Protein AF-R3TSK8-F1 (afdb_monomer_lite)

Sequence (170 aa):
MIQKRKITIQSESWSNTEGNHRYLLKKVRGDAPLFLGMSTMLIQGQIRKQEFSGILAVNLFSSTKIKGTAQSLTGGSDDQTFTVSETCLAEKQLTEIIIGVDSILRTNELAKKQLETFYALLSTKQKKQVKVFVDEEEHPTHPLAPKVWYEWCYISYAQYWKKNPMTKGV

pLDDT: mean 73.82, std 14.42, range [34.59, 93.94]

Organism: NCBI:txid1158612

Foldseek 3Di:
DDDDDDWDKDWDWDAPPVNPGTAKIWTFDTPDDDPDDPLVNLVVVACVVVPHRIDIDGFLFDCPPPDDDLLPPPDGDDPVNVVSLVVVLPDPPDQADEAQDDCSCVRYVVSVVSVVVSLVPDDPVHLQRYKAWAAPVRHRHHSNPPRPSVHTDIDRPVVVCVVCVVPPDD

Secondary structure (DSSP, 8-state):
---------EEEEEE-TTSS-EEEEEEE--SS-----HHHHHHHHHHHHTT--EEEEE-S---TT--S-GGG---S--HHHHHHHHHHHT-TT---EEE---THHHH-HHHHHHHHHHHHHS-HHHHHTEEEEE-TT--B--TT-GGGSS--EEEEHHHHHHH--TT---

Structure (mmCIF, N/CA/C/O backbone):
data_AF-R3TSK8-F1
#
_entry.id   AF-R3TSK8-F1
#
loop_
_atom_site.group_PDB
_atom_site.id
_atom_site.type_symbol
_atom_site.label_atom_id
_atom_site.label_alt_id
_atom_site.label_comp_id
_atom_site.label_asym_id
_atom_site.label_entity_id
_atom_site.label_seq_id
_atom_site.pdbx_PDB_ins_code
_atom_site.Cartn_x
_atom_site.Cartn_y
_atom_site.Cartn_z
_atom_site.occupancy
_atom_site.B_iso_or_equiv
_atom_site.auth_seq_id
_atom_site.auth_comp_id
_atom_site.auth_asym_id
_atom_site.auth_atom_id
_atom_site.pdbx_PDB_model_num
ATOM 1 N N . MET A 1 1 ? -12.133 -37.165 13.790 1.00 42.53 1 MET A N 1
ATOM 2 C CA . MET A 1 1 ? -13.349 -36.883 12.994 1.00 42.53 1 MET A CA 1
ATOM 3 C C . MET A 1 1 ? -13.035 -35.719 12.063 1.00 42.53 1 MET A C 1
ATOM 5 O O . MET A 1 1 ? -12.580 -34.697 12.557 1.00 42.53 1 MET A O 1
ATOM 9 N N . ILE A 1 2 ? -13.163 -35.878 10.742 1.00 42.53 2 ILE A N 1
ATOM 10 C CA . ILE A 1 2 ? -12.806 -34.826 9.771 1.00 42.53 2 ILE A CA 1
ATOM 11 C C . ILE A 1 2 ? -14.067 -34.027 9.434 1.00 42.53 2 ILE A C 1
ATOM 13 O O . ILE A 1 2 ? -15.060 -34.602 8.996 1.00 42.53 2 ILE A O 1
ATOM 17 N N . GLN A 1 3 ? -14.033 -32.708 9.635 1.00 36.16 3 GLN A N 1
ATOM 18 C CA . GLN A 1 3 ? -15.151 -31.820 9.316 1.00 36.16 3 GLN A CA 1
ATOM 19 C C . GLN A 1 3 ? -14.923 -31.187 7.937 1.00 36.16 3 GLN A C 1
ATOM 21 O O . GLN A 1 3 ? -14.041 -30.348 7.761 1.00 36.16 3 GLN A O 1
ATOM 26 N N . LYS A 1 4 ? -15.711 -31.596 6.938 1.00 38.81 4 LYS A N 1
ATOM 27 C CA . LYS A 1 4 ? -15.654 -31.020 5.589 1.00 38.81 4 LYS A CA 1
ATOM 28 C C . LYS A 1 4 ? -16.441 -29.709 5.569 1.00 38.81 4 LYS A C 1
ATOM 30 O O . LYS A 1 4 ? -17.641 -29.712 5.829 1.00 38.81 4 LYS A O 1
ATOM 35 N N . ARG A 1 5 ? -15.782 -28.598 5.238 1.00 51.19 5 ARG A N 1
ATOM 36 C CA . ARG A 1 5 ? -16.434 -27.300 5.001 1.00 51.19 5 ARG A CA 1
ATOM 37 C C . ARG A 1 5 ? -16.329 -26.939 3.525 1.00 51.19 5 ARG A C 1
ATOM 39 O O . ARG A 1 5 ? -15.258 -27.050 2.934 1.00 51.19 5 ARG A O 1
ATOM 46 N N . LYS A 1 6 ? -17.448 -26.528 2.925 1.00 44.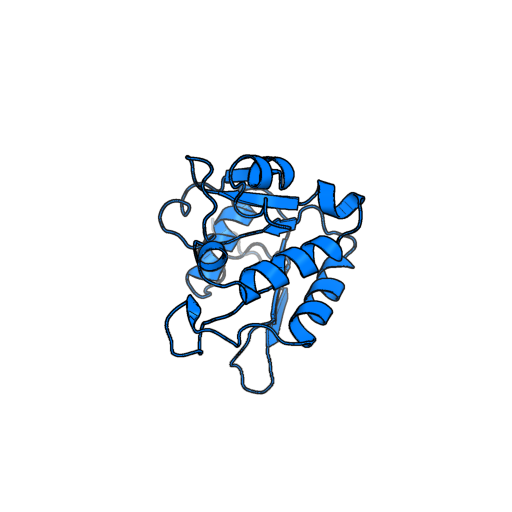97 6 LYS A N 1
ATOM 47 C CA . LYS A 1 6 ? -17.470 -25.936 1.583 1.00 44.97 6 LYS A CA 1
ATOM 48 C C . LYS A 1 6 ? -17.119 -24.460 1.731 1.00 44.97 6 LYS A C 1
ATOM 50 O O . LYS A 1 6 ? -17.744 -23.764 2.524 1.00 44.97 6 LYS A O 1
ATOM 55 N N . ILE A 1 7 ? -16.104 -24.015 1.005 1.00 54.03 7 ILE A N 1
ATOM 56 C CA . ILE A 1 7 ? -15.561 -22.663 1.110 1.00 54.03 7 ILE A CA 1
ATOM 57 C C . ILE A 1 7 ? -15.569 -22.041 -0.284 1.00 54.03 7 ILE A C 1
ATOM 59 O O . ILE A 1 7 ? -15.145 -22.684 -1.243 1.00 54.03 7 ILE A O 1
ATOM 63 N N . THR A 1 8 ? -16.032 -20.797 -0.381 1.00 52.88 8 THR A N 1
ATOM 64 C CA . THR A 1 8 ? -16.023 -20.007 -1.617 1.00 52.88 8 THR A CA 1
ATOM 65 C C . THR A 1 8 ? -14.980 -18.909 -1.484 1.00 52.88 8 THR A C 1
ATOM 67 O O . THR A 1 8 ? -14.996 -18.158 -0.514 1.00 52.88 8 THR A O 1
ATOM 70 N N . ILE A 1 9 ? -14.068 -18.821 -2.448 1.00 59.94 9 ILE A N 1
ATOM 71 C CA . ILE A 1 9 ? -13.089 -17.738 -2.556 1.00 59.94 9 ILE A CA 1
ATOM 72 C C . ILE A 1 9 ? -13.520 -16.858 -3.725 1.00 59.94 9 ILE A C 1
ATOM 74 O O . ILE A 1 9 ? -13.765 -17.376 -4.813 1.00 59.94 9 ILE A O 1
ATOM 78 N N . GLN A 1 10 ? -13.567 -15.543 -3.518 1.00 63.88 10 GLN A N 1
ATOM 79 C CA . GLN A 1 10 ? -13.677 -14.580 -4.612 1.00 63.88 10 GLN A CA 1
ATOM 80 C C . GLN A 1 10 ? -12.314 -13.919 -4.828 1.00 63.88 10 GLN A C 1
ATOM 82 O O . GLN A 1 10 ? -11.766 -13.273 -3.929 1.00 63.88 10 GLN A O 1
ATOM 87 N N . SER A 1 11 ? -11.750 -14.122 -6.018 1.00 66.25 11 SER A N 1
ATOM 88 C CA . SER A 1 11 ? -10.505 -13.494 -6.454 1.00 66.25 11 SER A CA 1
ATOM 89 C C . SER A 1 11 ? -10.708 -12.807 -7.788 1.00 66.25 11 SER A C 1
ATOM 91 O O . SER A 1 11 ? -11.284 -13.395 -8.701 1.00 66.25 11 SER A O 1
ATOM 93 N N . GLU A 1 12 ? -10.159 -11.611 -7.907 1.00 71.75 12 GLU A N 1
ATOM 94 C CA . GLU A 1 12 ? -10.202 -10.809 -9.117 1.00 71.75 12 GLU A CA 1
ATOM 95 C C . GLU A 1 12 ? -8.797 -10.256 -9.388 1.00 71.75 12 GLU A C 1
ATOM 97 O O . GLU A 1 12 ? -8.080 -9.859 -8.464 1.00 71.75 12 GLU A O 1
ATOM 102 N N . SER A 1 13 ? -8.368 -10.304 -10.649 1.00 73.06 13 SER A N 1
ATOM 103 C CA . SER A 1 13 ? -7.050 -9.842 -11.083 1.00 73.06 13 SER A CA 1
ATOM 104 C C . SER A 1 13 ? -7.215 -8.967 -12.308 1.00 73.06 13 SER A C 1
ATOM 106 O O . SER A 1 13 ? -7.781 -9.418 -13.301 1.00 73.06 13 SER A O 1
ATOM 108 N N . TRP A 1 14 ? -6.703 -7.743 -12.247 1.00 71.44 14 TRP A N 1
ATOM 109 C CA . TRP A 1 14 ? -6.720 -6.816 -13.377 1.00 71.44 14 TRP A CA 1
ATOM 110 C C . TRP A 1 14 ? -5.304 -6.660 -13.907 1.00 71.44 14 TRP A C 1
ATOM 112 O O . TRP A 1 14 ? -4.373 -6.392 -13.141 1.00 71.44 14 TRP A O 1
ATOM 122 N N . SER A 1 15 ? -5.149 -6.824 -15.214 1.00 73.81 15 SER A N 1
ATOM 123 C CA . SER A 1 15 ? -3.868 -6.741 -15.909 1.00 73.81 15 SER A CA 1
ATOM 124 C C . SER A 1 15 ? -4.051 -6.025 -17.240 1.00 73.81 15 SER A C 1
ATOM 126 O O . SER A 1 15 ? -5.164 -5.975 -17.763 1.00 73.81 15 SER A O 1
ATOM 128 N N . ASN A 1 16 ? -2.966 -5.497 -17.803 1.00 71.88 16 ASN A N 1
ATOM 129 C CA . ASN A 1 16 ? -3.002 -4.976 -19.165 1.00 71.88 16 ASN A CA 1
ATOM 130 C C . ASN A 1 16 ? -3.253 -6.115 -20.170 1.00 71.88 16 ASN A C 1
ATOM 132 O O . ASN A 1 16 ? -3.036 -7.291 -19.861 1.00 71.88 16 ASN A O 1
ATOM 136 N N . THR A 1 17 ? -3.688 -5.774 -21.383 1.00 70.38 17 THR A N 1
ATOM 137 C CA . THR A 1 17 ? -4.001 -6.736 -22.459 1.00 70.38 17 THR A CA 1
ATOM 138 C C . THR A 1 17 ? -2.837 -7.667 -22.800 1.00 70.38 17 THR A C 1
ATOM 140 O O . THR A 1 17 ? -3.051 -8.809 -23.188 1.00 70.38 17 THR A O 1
ATOM 143 N N . GLU A 1 18 ? -1.603 -7.209 -22.605 1.00 67.25 18 GLU A N 1
ATOM 144 C CA . GLU A 1 18 ? -0.381 -7.973 -22.876 1.00 67.25 18 GLU A CA 1
ATOM 145 C C . GLU A 1 18 ? 0.043 -8.898 -21.717 1.00 67.25 18 GLU A C 1
ATOM 147 O O . GLU A 1 18 ? 1.002 -9.660 -21.847 1.00 67.25 18 GLU A O 1
ATOM 152 N N . GLY A 1 19 ? -0.606 -8.814 -20.548 1.00 61.66 19 GLY A N 1
ATOM 153 C CA . GLY A 1 19 ? -0.226 -9.572 -19.348 1.00 61.66 19 GLY A CA 1
ATOM 154 C C . GLY A 1 19 ? 1.164 -9.213 -18.799 1.00 61.66 19 GLY A C 1
ATOM 155 O O . GLY A 1 19 ? 1.821 -10.017 -18.127 1.00 61.66 19 GLY A O 1
ATOM 156 N N . ASN A 1 20 ? 1.655 -8.019 -19.119 1.00 61.34 2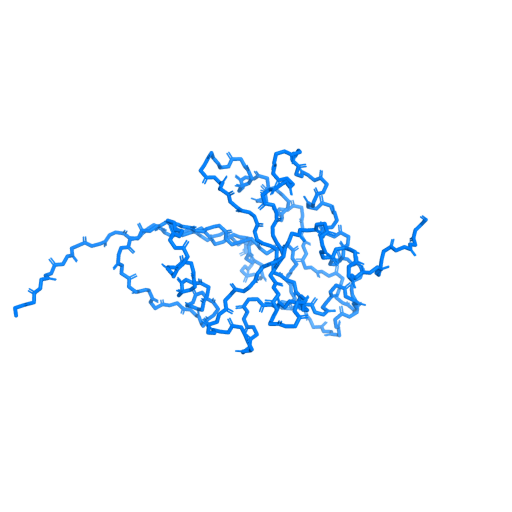0 ASN A N 1
ATOM 157 C CA . ASN A 1 20 ? 2.960 -7.504 -18.713 1.00 61.34 20 ASN A CA 1
ATOM 158 C C . ASN A 1 20 ? 2.895 -6.651 -17.445 1.00 61.34 20 ASN A C 1
ATOM 160 O O . ASN A 1 20 ? 3.905 -6.500 -16.759 1.00 61.34 20 ASN A O 1
ATOM 164 N N . HIS A 1 21 ? 1.710 -6.152 -17.104 1.00 58.28 21 HIS A N 1
ATOM 165 C CA . HIS A 1 21 ? 1.471 -5.368 -15.906 1.00 58.28 21 HIS A CA 1
ATOM 166 C C . HIS A 1 21 ? 0.214 -5.875 -15.197 1.00 58.28 21 HIS A C 1
ATOM 168 O O . HIS A 1 21 ? -0.841 -5.994 -15.816 1.00 58.28 21 HIS A O 1
ATOM 174 N N . ARG A 1 22 ? 0.329 -6.179 -13.898 1.00 67.12 22 ARG A N 1
ATOM 175 C CA . ARG A 1 22 ? -0.810 -6.509 -13.030 1.00 67.12 22 ARG A CA 1
ATOM 176 C C . ARG A 1 22 ? -1.104 -5.309 -12.143 1.00 67.12 22 ARG A C 1
ATOM 178 O O . ARG A 1 22 ? -0.283 -4.995 -11.279 1.00 67.12 22 ARG A O 1
ATOM 185 N N . TYR A 1 23 ? -2.268 -4.707 -12.347 1.00 62.00 23 TYR A N 1
ATOM 186 C CA . TYR A 1 23 ? -2.730 -3.518 -11.638 1.00 62.00 23 TYR A CA 1
ATOM 187 C C . TYR A 1 23 ? -3.275 -3.859 -10.258 1.00 62.00 23 TYR A C 1
ATOM 189 O O . TYR A 1 23 ? -2.845 -3.288 -9.261 1.00 62.00 23 TYR A O 1
ATOM 197 N N . LEU A 1 24 ? -4.198 -4.821 -10.203 1.00 66.62 24 LEU A N 1
ATOM 198 C CA . LEU A 1 24 ? -4.929 -5.182 -8.996 1.00 66.62 24 LEU A CA 1
ATOM 199 C C . LEU A 1 24 ? -4.928 -6.685 -8.806 1.00 66.62 24 LEU A C 1
ATOM 201 O O . LEU A 1 24 ? -5.137 -7.460 -9.741 1.00 66.62 24 LEU A O 1
ATOM 205 N N . LEU A 1 25 ? -4.775 -7.079 -7.553 1.00 68.81 25 LEU A N 1
ATOM 206 C CA . LEU A 1 25 ? -5.217 -8.363 -7.059 1.00 68.81 25 LEU A CA 1
ATOM 207 C C . LEU A 1 25 ? -6.173 -8.128 -5.887 1.00 68.81 25 LEU A C 1
ATOM 209 O O . LEU A 1 25 ? -5.743 -7.775 -4.786 1.00 68.81 25 LEU A O 1
ATOM 213 N N . LYS A 1 26 ? -7.466 -8.354 -6.119 1.00 68.00 26 LYS A N 1
ATOM 214 C CA . LYS A 1 26 ? -8.508 -8.326 -5.092 1.00 68.00 26 LYS A CA 1
ATOM 215 C C . LYS A 1 26 ? -8.761 -9.738 -4.602 1.00 68.00 26 LYS A C 1
ATOM 217 O O . LYS A 1 26 ? -8.971 -10.664 -5.390 1.00 68.00 26 LYS A O 1
ATOM 222 N N . LYS A 1 27 ? -8.739 -9.912 -3.284 1.00 66.88 27 LYS A N 1
ATOM 223 C CA . LYS A 1 27 ? -9.088 -11.179 -2.646 1.00 66.88 27 LYS A CA 1
ATOM 224 C C . LYS A 1 27 ? -9.930 -10.933 -1.411 1.00 66.88 27 LYS A C 1
ATOM 226 O O . LYS A 1 27 ? -9.481 -10.301 -0.456 1.00 66.88 27 LYS A O 1
ATOM 231 N N . VAL A 1 28 ? -11.128 -11.501 -1.434 1.00 63.19 28 VAL A N 1
ATOM 232 C CA . VAL A 1 28 ? -12.079 -11.473 -0.324 1.00 63.19 28 VAL A CA 1
ATOM 233 C C . VAL A 1 28 ? -12.135 -12.868 0.293 1.00 63.19 28 VAL A C 1
ATOM 235 O O . VAL A 1 28 ? -12.034 -13.877 -0.412 1.00 63.19 28 VAL A O 1
ATOM 238 N N . ARG A 1 29 ? -12.209 -12.929 1.625 1.00 58.34 29 ARG A N 1
ATOM 239 C CA . ARG A 1 29 ? -12.082 -14.166 2.402 1.00 58.34 29 ARG A CA 1
ATOM 240 C C . ARG A 1 29 ? -13.022 -15.286 1.937 1.00 58.34 29 ARG A C 1
ATOM 242 O O . ARG A 1 29 ? -14.233 -15.118 1.871 1.00 58.34 29 ARG A O 1
ATOM 249 N N . GLY A 1 30 ? -12.417 -16.462 1.767 1.00 53.06 30 GLY A N 1
ATOM 250 C CA . GLY A 1 30 ? -12.983 -17.774 2.079 1.00 53.06 30 GLY A CA 1
ATOM 251 C C . GLY A 1 30 ? -11.983 -18.523 2.975 1.00 53.06 30 GLY A C 1
ATOM 252 O O . GLY A 1 30 ? -10.777 -18.324 2.831 1.00 53.06 30 GLY A O 1
ATOM 253 N N . ASP A 1 31 ? -12.443 -19.357 3.910 1.00 45.38 31 ASP A N 1
ATOM 254 C CA . ASP A 1 31 ? -11.635 -20.045 4.944 1.00 45.38 31 ASP A CA 1
ATOM 255 C C . ASP A 1 31 ? -10.611 -21.108 4.445 1.00 45.38 31 ASP A C 1
ATOM 257 O O . ASP A 1 31 ? -10.234 -22.006 5.195 1.00 45.38 31 ASP A O 1
ATOM 261 N N . ALA A 1 32 ? -10.135 -21.059 3.194 1.00 44.66 32 ALA A N 1
ATOM 262 C CA . ALA A 1 32 ? -9.243 -22.076 2.618 1.00 44.66 32 ALA A CA 1
ATOM 263 C C . ALA A 1 32 ? -7.821 -21.536 2.355 1.00 44.66 32 ALA A C 1
ATOM 265 O O . ALA A 1 32 ? -7.660 -20.375 1.964 1.00 44.66 32 ALA A O 1
ATOM 266 N N . PRO A 1 33 ? -6.751 -22.338 2.526 1.00 43.31 33 PRO A N 1
ATOM 267 C CA . PRO A 1 33 ? -5.427 -21.994 2.013 1.00 43.31 33 PRO A CA 1
ATOM 268 C C . PRO A 1 33 ? -5.454 -22.041 0.479 1.00 43.31 33 PRO A C 1
ATOM 270 O O . PRO A 1 33 ? -5.855 -23.048 -0.097 1.00 43.31 33 PRO A O 1
ATOM 273 N N . LEU A 1 34 ? -5.044 -20.958 -0.187 1.00 46.47 34 LEU A N 1
ATOM 274 C CA . LEU A 1 34 ? -4.854 -20.965 -1.639 1.00 46.47 34 LEU A CA 1
ATOM 275 C C . LEU A 1 34 ? -3.413 -21.333 -1.986 1.00 46.47 34 LEU A C 1
ATOM 277 O O . LEU A 1 34 ? -2.478 -20.738 -1.456 1.00 46.47 34 LEU A O 1
ATOM 281 N N . PHE A 1 35 ? -3.260 -22.224 -2.964 1.00 41.78 35 PHE A N 1
ATOM 282 C CA . PHE A 1 35 ? -2.044 -22.348 -3.761 1.00 41.78 35 PHE A CA 1
ATOM 283 C C . PHE A 1 35 ? -1.964 -21.156 -4.721 1.00 41.78 35 PHE A C 1
ATOM 285 O O . PHE A 1 35 ? -2.713 -21.082 -5.690 1.00 41.78 35 PHE A O 1
ATOM 292 N N . LEU A 1 36 ? -1.089 -20.198 -4.433 1.00 50.62 36 LEU A N 1
ATOM 293 C CA . LEU A 1 36 ? -0.739 -19.074 -5.306 1.00 50.62 36 LEU A CA 1
ATOM 294 C C . LEU A 1 36 ? 0.737 -18.725 -5.061 1.00 50.62 36 LEU A C 1
ATOM 296 O O . LEU A 1 36 ? 1.283 -19.112 -4.035 1.00 50.62 36 LEU A O 1
ATOM 300 N N . GLY A 1 37 ? 1.394 -18.032 -5.998 1.00 55.28 37 GLY A N 1
ATOM 301 C CA . GLY A 1 37 ? 2.837 -17.746 -5.930 1.00 55.28 37 GLY A CA 1
ATOM 302 C C . GLY A 1 37 ? 3.300 -17.185 -4.576 1.00 55.28 37 GLY A C 1
ATOM 303 O O . GLY A 1 37 ? 2.517 -16.542 -3.869 1.00 55.28 37 GLY A O 1
ATOM 304 N N . MET A 1 38 ? 4.574 -17.413 -4.223 1.00 57.69 38 MET A N 1
ATOM 305 C CA . MET A 1 38 ? 5.139 -17.118 -2.890 1.00 57.69 38 MET A CA 1
ATOM 306 C C . MET A 1 38 ? 4.740 -15.739 -2.355 1.00 57.69 38 MET A C 1
ATOM 308 O O . MET A 1 38 ? 4.370 -15.607 -1.191 1.00 57.69 38 MET A O 1
ATOM 312 N N . SER A 1 39 ? 4.706 -14.730 -3.228 1.00 63.78 39 SER A N 1
ATOM 313 C CA . SER A 1 39 ? 4.341 -13.364 -2.868 1.00 63.78 39 SER A CA 1
ATOM 314 C C . SER A 1 39 ? 2.966 -13.245 -2.217 1.00 63.78 39 SER A C 1
ATOM 316 O O . SER A 1 39 ? 2.787 -12.635 -1.168 1.00 63.78 39 SER A O 1
ATOM 318 N N . THR A 1 40 ? 1.977 -13.867 -2.844 1.00 65.62 40 THR A N 1
ATOM 319 C CA . THR A 1 40 ? 0.598 -13.878 -2.365 1.00 65.62 40 THR A CA 1
ATOM 320 C C . THR A 1 40 ? 0.413 -14.738 -1.127 1.00 65.62 40 THR A C 1
ATOM 322 O O . THR A 1 40 ? -0.435 -14.396 -0.311 1.00 65.62 40 THR A O 1
ATOM 325 N N . MET A 1 41 ? 1.186 -15.816 -0.967 1.00 67.94 41 MET A N 1
ATOM 326 C CA . MET A 1 41 ? 1.127 -16.654 0.235 1.00 67.94 41 MET A CA 1
ATOM 327 C C . MET A 1 41 ? 1.650 -15.917 1.465 1.00 67.94 41 MET A C 1
ATOM 329 O O . MET A 1 41 ? 0.994 -15.946 2.503 1.00 67.94 41 MET A O 1
ATOM 333 N N . LEU A 1 42 ? 2.786 -15.228 1.339 1.00 71.19 42 LEU A N 1
ATOM 334 C CA . LEU A 1 42 ? 3.392 -14.471 2.437 1.00 71.19 42 LEU A CA 1
ATOM 335 C C . LEU A 1 42 ? 2.475 -13.338 2.902 1.00 71.19 42 LEU A C 1
ATOM 337 O O . LEU A 1 42 ? 2.160 -13.239 4.086 1.00 71.19 42 LEU A O 1
ATOM 341 N N . ILE A 1 43 ? 1.955 -12.564 1.946 1.00 75.06 43 ILE A N 1
ATOM 342 C CA . ILE A 1 43 ? 1.002 -11.485 2.216 1.00 75.06 43 ILE A CA 1
ATOM 343 C C . ILE A 1 43 ? -0.268 -12.045 2.880 1.00 75.06 43 ILE A C 1
ATOM 345 O O . ILE A 1 43 ? -0.679 -11.572 3.937 1.00 75.06 43 ILE A O 1
ATOM 349 N N . GLN A 1 44 ? -0.869 -13.106 2.326 1.00 71.94 44 GLN A N 1
ATOM 350 C CA . GLN A 1 44 ? -2.077 -13.718 2.899 1.00 71.94 44 GLN A CA 1
ATOM 351 C C . GLN A 1 44 ? -1.862 -14.311 4.291 1.00 71.94 44 GLN A C 1
ATOM 353 O O . GLN A 1 44 ? -2.759 -14.214 5.130 1.00 71.94 44 GLN A O 1
ATOM 358 N N . GLY A 1 45 ? -0.713 -14.940 4.537 1.00 71.88 45 GLY A N 1
ATOM 359 C CA . GLY A 1 45 ? -0.374 -15.492 5.845 1.00 71.88 45 GLY A CA 1
ATOM 360 C C . GLY A 1 45 ? -0.382 -14.416 6.926 1.00 71.88 45 GLY A C 1
ATOM 361 O O . GLY A 1 45 ? -0.896 -14.647 8.016 1.00 71.88 45 GLY A O 1
ATOM 362 N N . GLN A 1 46 ? 0.108 -13.224 6.598 1.00 75.56 46 GLN A N 1
ATOM 363 C CA . GLN A 1 46 ? 0.214 -12.110 7.536 1.00 75.56 46 GLN A CA 1
ATOM 364 C C . GLN A 1 46 ? -1.114 -11.381 7.742 1.00 75.56 46 GLN A C 1
ATOM 366 O O . GLN A 1 46 ? -1.514 -11.145 8.879 1.00 75.56 46 GLN A O 1
ATOM 371 N N . ILE A 1 47 ? -1.880 -11.159 6.673 1.00 76.50 47 ILE A N 1
ATOM 372 C CA . ILE A 1 47 ? -3.254 -10.623 6.744 1.00 76.50 47 ILE A CA 1
ATOM 373 C C . ILE A 1 47 ? -4.130 -11.461 7.679 1.00 76.50 47 ILE A C 1
ATOM 375 O O . ILE A 1 47 ? -4.895 -10.913 8.466 1.00 76.50 47 ILE A O 1
ATOM 379 N N . ARG A 1 48 ? -3.986 -12.794 7.630 1.00 71.00 48 ARG A N 1
ATOM 380 C CA . ARG A 1 48 ? -4.714 -13.715 8.517 1.00 71.00 48 ARG A CA 1
ATOM 381 C C . ARG A 1 48 ? -4.342 -13.545 9.985 1.00 71.00 48 ARG A C 1
ATOM 383 O O . ARG A 1 48 ? -5.225 -13.649 10.827 1.00 71.00 48 ARG A O 1
ATOM 390 N N . LYS A 1 49 ? -3.063 -13.306 10.290 1.00 76.06 49 LYS A N 1
ATOM 391 C CA . LYS A 1 49 ? -2.598 -13.076 11.667 1.00 76.06 49 LYS A CA 1
ATOM 392 C C . LYS A 1 49 ? -3.115 -11.753 12.236 1.00 76.06 49 LYS A C 1
ATOM 394 O O . LYS A 1 49 ? -3.302 -11.657 13.438 1.00 76.06 49 LYS A O 1
ATOM 399 N N . GLN A 1 50 ? -3.351 -10.763 11.377 1.00 75.50 50 GLN A N 1
ATOM 400 C CA . GLN A 1 50 ? -3.781 -9.413 11.760 1.00 75.50 50 GLN A CA 1
ATOM 401 C C . GLN A 1 50 ? -5.301 -9.195 11.649 1.00 75.50 50 GLN A C 1
ATOM 403 O O . GLN A 1 50 ? -5.759 -8.060 11.611 1.00 75.50 50 GLN A O 1
ATOM 408 N N . GLU A 1 51 ? -6.083 -10.276 11.569 1.00 79.12 51 GLU A N 1
ATOM 409 C CA . GLU A 1 51 ? -7.558 -10.261 11.570 1.00 79.12 51 GLU A CA 1
ATOM 410 C C . GLU A 1 51 ? -8.230 -9.475 10.426 1.00 79.12 51 GLU A C 1
ATOM 412 O O . GLU A 1 51 ? -9.437 -9.220 10.451 1.00 79.12 51 GLU A O 1
ATOM 417 N N . PHE A 1 52 ? -7.498 -9.154 9.360 1.00 79.81 52 PHE A N 1
ATOM 418 C CA . PHE A 1 52 ? -8.084 -8.546 8.169 1.00 79.81 52 PHE A CA 1
ATOM 419 C C . PHE A 1 52 ? -8.961 -9.550 7.401 1.00 79.81 52 PHE A C 1
ATOM 421 O O . PHE A 1 52 ? -8.597 -10.708 7.176 1.00 79.81 52 PHE A O 1
ATOM 428 N N . SER A 1 53 ? -10.126 -9.091 6.936 1.00 76.62 53 SER A N 1
ATOM 429 C CA . SER A 1 53 ? -11.109 -9.906 6.203 1.00 76.62 53 SER A CA 1
ATOM 430 C C . SER A 1 53 ? -10.841 -10.015 4.694 1.00 76.62 53 SER A C 1
ATOM 432 O O . SER A 1 53 ? -11.514 -10.775 3.995 1.00 76.62 53 SER A O 1
ATOM 434 N N . GLY A 1 54 ? -9.862 -9.287 4.164 1.00 76.88 54 GLY A N 1
ATOM 435 C CA . GLY A 1 54 ? -9.525 -9.289 2.744 1.00 76.88 54 GLY A CA 1
ATOM 436 C C . GLY A 1 54 ? -8.485 -8.232 2.407 1.00 76.88 54 GLY A C 1
ATOM 437 O O . GLY A 1 54 ? -8.120 -7.425 3.259 1.00 76.88 54 GLY A O 1
ATOM 438 N N . ILE A 1 55 ? -8.008 -8.253 1.162 1.00 83.88 55 ILE A N 1
ATOM 439 C CA . ILE A 1 55 ? -7.061 -7.25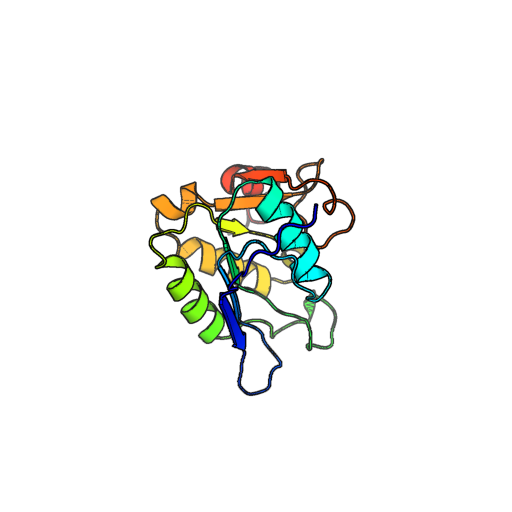7 0.655 1.00 83.88 55 ILE A CA 1
ATOM 440 C C . ILE A 1 55 ? -7.299 -6.881 -0.799 1.00 83.88 55 ILE A C 1
ATOM 442 O O . ILE A 1 55 ? -7.736 -7.688 -1.625 1.00 83.88 55 ILE A O 1
ATOM 446 N N . LEU A 1 56 ? -6.897 -5.648 -1.088 1.00 83.19 56 LEU A N 1
ATOM 447 C CA . LEU A 1 56 ? -6.697 -5.092 -2.415 1.00 83.19 56 LEU A CA 1
ATOM 448 C C . LEU A 1 56 ? -5.203 -4.792 -2.537 1.00 83.19 56 LEU A C 1
ATOM 450 O O . LEU A 1 56 ? -4.703 -3.868 -1.903 1.00 83.19 56 LEU A O 1
ATOM 454 N N . ALA A 1 57 ? -4.474 -5.612 -3.290 1.00 82.38 57 ALA A N 1
ATOM 455 C CA . ALA A 1 57 ? -3.059 -5.375 -3.551 1.00 82.38 57 ALA A CA 1
ATOM 456 C C . ALA A 1 57 ? -2.912 -4.672 -4.903 1.00 82.38 57 ALA A C 1
ATOM 458 O O . ALA A 1 57 ? -3.220 -5.266 -5.939 1.00 82.38 57 ALA A O 1
ATOM 459 N N . VAL A 1 58 ? -2.447 -3.423 -4.872 1.00 82.38 58 VAL A N 1
ATOM 460 C CA . VAL A 1 58 ? -2.229 -2.580 -6.053 1.00 82.38 58 VAL A CA 1
ATOM 461 C C . VAL A 1 58 ? -0.735 -2.352 -6.238 1.00 82.38 58 VAL A C 1
ATOM 463 O O . VAL A 1 58 ? -0.037 -2.001 -5.287 1.00 82.38 58 VAL A O 1
ATOM 466 N N . ASN A 1 59 ? -0.239 -2.548 -7.457 1.00 80.94 59 ASN A N 1
ATOM 467 C CA . ASN A 1 59 ? 1.133 -2.183 -7.796 1.00 80.94 59 ASN A CA 1
ATOM 468 C C . ASN A 1 59 ? 1.162 -0.732 -8.275 1.00 80.94 59 ASN A C 1
ATOM 470 O O . ASN A 1 59 ? 0.610 -0.431 -9.327 1.00 80.94 59 ASN A O 1
ATOM 474 N N . LEU A 1 60 ? 1.836 0.149 -7.533 1.00 79.00 60 LEU A N 1
ATOM 475 C CA . LEU A 1 60 ? 2.072 1.527 -7.984 1.00 79.00 60 LEU A CA 1
ATOM 476 C C . LEU A 1 60 ? 3.211 1.606 -9.009 1.00 79.00 60 LEU A C 1
ATOM 478 O O . LEU A 1 60 ? 3.153 2.418 -9.922 1.00 79.00 60 LEU A O 1
ATOM 482 N N . PHE A 1 61 ? 4.205 0.724 -8.877 1.00 77.25 61 PHE A N 1
ATOM 483 C CA . PHE A 1 61 ? 5.352 0.618 -9.773 1.00 77.25 61 PHE A CA 1
ATOM 484 C C . PHE A 1 61 ? 5.705 -0.860 -9.993 1.00 77.25 61 PHE A C 1
ATOM 486 O O . PHE A 1 61 ? 5.901 -1.600 -9.028 1.00 77.25 61 PHE A O 1
ATOM 493 N N . SER A 1 62 ? 5.811 -1.309 -11.246 1.00 69.69 62 SER A N 1
ATOM 494 C CA . SER A 1 62 ? 6.204 -2.680 -11.604 1.00 69.69 62 SER A CA 1
ATOM 495 C C . SER A 1 62 ? 7.390 -2.687 -12.565 1.00 69.69 62 SER A C 1
ATOM 497 O O . SER A 1 62 ? 7.288 -2.233 -13.700 1.00 69.69 62 SER A O 1
ATOM 499 N N . SER A 1 63 ? 8.498 -3.291 -12.140 1.00 64.94 63 SER A N 1
ATOM 500 C CA . SER A 1 63 ? 9.701 -3.498 -12.961 1.00 64.94 63 SER A CA 1
ATOM 501 C C . SER A 1 63 ? 9.788 -4.892 -13.590 1.00 64.94 63 SER A C 1
ATOM 503 O O . SER A 1 63 ? 10.751 -5.192 -14.287 1.00 64.94 63 SER A O 1
ATOM 505 N N . THR A 1 64 ? 8.795 -5.758 -13.357 1.00 58.34 64 THR A N 1
ATOM 506 C CA . THR A 1 64 ? 8.885 -7.219 -13.581 1.00 58.34 64 THR A CA 1
ATOM 507 C C . THR A 1 64 ? 9.258 -7.661 -14.999 1.00 58.34 64 THR A C 1
ATOM 509 O O . THR A 1 64 ? 9.747 -8.776 -15.165 1.00 58.34 64 THR A O 1
ATOM 512 N N . LYS A 1 65 ? 9.062 -6.817 -16.019 1.00 54.75 65 LYS A N 1
ATOM 513 C CA . LYS A 1 65 ? 9.457 -7.101 -17.411 1.00 54.75 65 LYS A CA 1
ATOM 514 C C . LYS A 1 65 ? 10.345 -6.024 -18.039 1.00 54.75 65 LYS A C 1
ATOM 516 O O . LYS A 1 65 ? 10.657 -6.107 -19.225 1.00 54.75 65 LYS A O 1
ATOM 521 N N . ILE A 1 66 ? 10.773 -5.032 -17.262 1.00 61.22 66 ILE A N 1
ATOM 522 C CA . ILE A 1 66 ? 11.611 -3.941 -17.755 1.00 61.22 66 ILE A CA 1
ATOM 523 C C . ILE A 1 66 ? 13.073 -4.328 -17.526 1.00 61.22 66 ILE A C 1
ATOM 525 O O . ILE A 1 66 ? 13.501 -4.561 -16.398 1.00 61.22 66 ILE A O 1
ATOM 529 N N . LYS A 1 67 ? 13.840 -4.430 -18.613 1.00 59.81 67 LYS A N 1
ATOM 530 C CA . LYS A 1 67 ? 15.279 -4.714 -18.558 1.00 59.81 67 LYS A CA 1
ATOM 531 C C . LYS A 1 67 ? 16.037 -3.423 -18.236 1.00 59.81 67 LYS A C 1
ATOM 533 O O . LYS A 1 67 ? 15.828 -2.425 -18.915 1.00 59.81 67 LYS A O 1
ATOM 538 N N . GLY A 1 68 ? 16.923 -3.452 -17.242 1.00 64.50 68 GLY A N 1
ATOM 539 C CA . GLY A 1 68 ? 17.758 -2.306 -16.869 1.00 64.50 68 GLY A CA 1
ATOM 540 C C . GLY A 1 68 ? 18.147 -2.305 -15.391 1.00 64.50 68 GLY A C 1
ATOM 541 O O . GLY A 1 68 ? 17.730 -3.171 -14.622 1.00 64.50 68 GLY A O 1
ATOM 542 N N . THR A 1 69 ? 18.953 -1.324 -14.985 1.00 65.56 69 THR A N 1
ATOM 543 C CA . THR A 1 69 ? 19.178 -1.010 -13.565 1.00 65.56 69 THR A CA 1
ATOM 544 C C . THR A 1 69 ? 17.965 -0.269 -13.004 1.00 65.56 69 THR A C 1
ATOM 546 O O . THR A 1 69 ? 17.261 0.402 -13.758 1.00 65.56 69 THR A O 1
ATOM 549 N N . ALA A 1 70 ? 17.738 -0.327 -11.686 1.00 63.44 70 ALA A N 1
ATOM 550 C CA . ALA A 1 70 ? 16.613 0.353 -11.029 1.00 63.44 70 ALA A CA 1
ATOM 551 C C . ALA A 1 70 ? 16.494 1.848 -11.403 1.00 63.44 70 ALA A C 1
ATOM 553 O O . ALA A 1 70 ? 15.387 2.348 -11.580 1.00 63.44 70 ALA A O 1
ATOM 554 N N . GLN A 1 71 ? 17.629 2.529 -11.602 1.00 63.59 71 GLN A N 1
ATOM 555 C CA . GLN A 1 71 ? 17.718 3.934 -12.030 1.00 63.59 71 GLN A CA 1
ATOM 556 C C . GLN A 1 71 ? 17.256 4.167 -13.476 1.00 63.59 71 GLN A C 1
ATOM 558 O O . GLN A 1 71 ? 16.718 5.222 -13.788 1.00 63.59 71 GLN A O 1
ATOM 563 N N . SER A 1 72 ? 17.458 3.188 -14.359 1.00 60.72 72 SER A N 1
ATOM 564 C CA . SER A 1 72 ? 17.135 3.279 -15.792 1.00 60.72 72 SER A CA 1
ATOM 565 C C . SER A 1 72 ? 15.697 2.877 -16.139 1.00 60.72 72 SER A C 1
ATOM 567 O O . SER A 1 72 ? 15.301 2.943 -17.301 1.00 60.72 72 SER A O 1
ATOM 569 N N . LEU A 1 73 ? 14.908 2.444 -15.150 1.00 68.69 73 LEU A N 1
ATOM 570 C CA . LEU A 1 73 ? 13.519 2.043 -15.358 1.00 68.69 73 LEU A CA 1
ATOM 571 C C . LEU A 1 73 ? 12.646 3.281 -15.604 1.00 68.69 73 LEU A C 1
ATOM 573 O O . LEU A 1 73 ? 12.296 4.000 -14.668 1.00 68.69 73 LEU A O 1
ATOM 577 N N . THR A 1 74 ? 12.295 3.513 -16.868 1.00 63.28 74 THR A N 1
ATOM 578 C CA . THR A 1 74 ? 11.412 4.608 -17.310 1.00 63.28 74 THR A CA 1
ATOM 579 C C . THR A 1 74 ? 9.951 4.185 -17.481 1.00 63.28 74 THR A C 1
ATOM 581 O O . THR A 1 74 ? 9.084 5.036 -17.652 1.00 63.28 74 THR A O 1
ATOM 584 N N . GLY A 1 75 ? 9.668 2.882 -17.420 1.00 62.47 75 GLY A N 1
ATOM 585 C CA . GLY A 1 75 ? 8.317 2.326 -17.338 1.00 62.47 75 GLY A CA 1
ATOM 586 C C . GLY A 1 75 ? 8.015 1.800 -15.935 1.00 62.47 75 GLY A C 1
ATOM 587 O O . GLY A 1 75 ? 8.912 1.669 -15.104 1.00 62.47 75 GLY A O 1
ATOM 588 N N . GLY A 1 76 ? 6.755 1.453 -15.679 1.00 61.22 76 GLY A N 1
ATOM 589 C CA . GLY A 1 76 ? 6.367 0.754 -14.450 1.00 61.22 76 GLY A CA 1
ATOM 590 C C . GLY A 1 76 ? 5.044 1.202 -13.842 1.00 61.22 76 GLY A C 1
ATOM 591 O O . GLY A 1 76 ? 4.502 0.465 -13.025 1.00 61.22 76 GLY A O 1
ATOM 592 N N . SER A 1 77 ? 4.497 2.331 -14.291 1.00 65.06 77 SER A N 1
ATOM 593 C CA . SER A 1 77 ? 3.074 2.669 -14.180 1.00 65.06 77 SER A CA 1
ATOM 594 C C . SER A 1 77 ? 2.562 3.161 -15.526 1.00 65.06 77 SER A C 1
ATOM 596 O O . SER A 1 77 ? 3.350 3.533 -16.398 1.00 65.06 77 SER A O 1
ATOM 598 N N . ASP A 1 78 ? 1.248 3.230 -15.651 1.00 71.12 78 ASP A N 1
ATOM 599 C CA . ASP A 1 78 ? 0.541 3.900 -16.738 1.00 71.12 78 ASP A CA 1
ATOM 600 C C . ASP A 1 78 ? -0.688 4.637 -16.173 1.00 71.12 78 ASP A C 1
ATOM 602 O O . ASP A 1 78 ? -0.910 4.656 -14.956 1.00 71.12 78 ASP A O 1
ATOM 606 N N . ASP A 1 79 ? -1.487 5.250 -17.046 1.00 71.38 79 ASP A N 1
ATOM 607 C CA . ASP A 1 79 ? -2.700 5.973 -16.648 1.00 71.38 79 ASP A CA 1
ATOM 608 C C . ASP A 1 79 ? -3.713 5.063 -15.926 1.00 71.38 79 ASP A C 1
ATOM 610 O O . ASP A 1 79 ? -4.438 5.510 -15.035 1.00 71.38 79 ASP A O 1
ATOM 614 N N . GLN A 1 80 ? -3.725 3.761 -16.240 1.00 78.44 80 GLN A N 1
ATOM 615 C CA . GLN A 1 80 ? -4.625 2.792 -15.613 1.00 78.44 80 GLN A CA 1
ATOM 616 C C . GLN A 1 80 ? -4.216 2.490 -14.168 1.00 78.44 80 GLN A C 1
ATOM 618 O O . GLN A 1 80 ? -5.080 2.200 -13.341 1.00 78.44 80 GLN A O 1
ATOM 623 N N . THR A 1 81 ? -2.930 2.604 -13.814 1.00 78.38 81 THR A N 1
ATOM 624 C CA . THR A 1 81 ? -2.457 2.413 -12.431 1.00 78.38 81 THR A CA 1
ATOM 625 C C . THR A 1 81 ? -3.217 3.299 -11.434 1.00 78.38 81 THR A C 1
ATOM 627 O O . THR A 1 81 ? -3.641 2.826 -10.371 1.00 78.38 81 THR A O 1
ATOM 630 N N . PHE A 1 82 ? -3.435 4.574 -11.770 1.00 82.00 82 PHE A N 1
ATOM 631 C CA . PHE A 1 82 ? -4.159 5.500 -10.894 1.00 82.00 82 PHE A CA 1
ATOM 632 C C . PHE A 1 82 ? -5.671 5.280 -10.922 1.00 82.00 82 PHE A C 1
ATOM 634 O O . PHE A 1 82 ? -6.267 5.240 -9.848 1.00 82.00 82 PHE A O 1
ATOM 641 N N . THR A 1 83 ? -6.273 5.000 -12.081 1.00 83.94 83 THR A N 1
ATOM 642 C CA . THR A 1 83 ? -7.702 4.637 -12.161 1.00 83.94 83 THR A CA 1
ATOM 643 C C . THR A 1 83 ? -8.033 3.422 -11.285 1.00 83.94 83 THR A C 1
ATOM 645 O O . THR A 1 83 ? -9.036 3.396 -10.563 1.00 83.94 83 THR A O 1
ATOM 648 N N . VAL A 1 84 ? -7.158 2.413 -11.283 1.00 83.50 84 VAL A N 1
ATOM 649 C CA . VAL A 1 84 ? -7.305 1.234 -10.419 1.00 83.50 84 VAL A CA 1
ATOM 650 C C . VAL A 1 84 ? -7.134 1.589 -8.943 1.00 83.50 84 VAL A C 1
ATOM 652 O O . VAL A 1 84 ? -7.894 1.106 -8.100 1.00 83.50 84 VAL A O 1
ATOM 655 N N . SER A 1 85 ? -6.174 2.458 -8.622 1.00 85.38 85 SER A N 1
ATOM 656 C CA . SER A 1 85 ? -5.956 2.936 -7.254 1.00 85.38 85 SER A CA 1
ATOM 657 C C . SER A 1 85 ? -7.182 3.677 -6.717 1.00 85.38 85 SER A C 1
ATOM 659 O O . SER A 1 85 ? -7.637 3.379 -5.615 1.00 85.38 85 SER A O 1
ATOM 661 N N . GLU A 1 86 ? -7.769 4.580 -7.502 1.00 87.38 86 GLU A N 1
ATOM 662 C CA . GLU A 1 86 ? -8.987 5.316 -7.141 1.00 87.38 86 GLU A CA 1
ATOM 663 C C . GLU A 1 86 ? -10.176 4.380 -6.913 1.00 87.38 86 GLU A C 1
ATOM 665 O O . GLU A 1 86 ? -10.894 4.522 -5.921 1.00 87.38 86 GLU A O 1
ATOM 670 N N . THR A 1 87 ? -10.333 3.366 -7.768 1.00 86.25 87 THR A N 1
ATOM 671 C CA . THR A 1 87 ? -11.372 2.339 -7.601 1.00 86.25 87 THR A CA 1
ATOM 672 C C . THR A 1 87 ? -11.218 1.607 -6.266 1.00 86.25 87 THR A C 1
ATOM 674 O O . THR A 1 87 ? -12.193 1.424 -5.539 1.00 86.25 87 THR A O 1
ATOM 677 N N . CYS A 1 88 ? -9.988 1.239 -5.897 1.00 86.19 88 CYS A N 1
ATOM 678 C CA . CYS A 1 88 ? -9.712 0.589 -4.614 1.00 86.19 88 CYS A CA 1
ATOM 679 C C . CYS A 1 88 ? -9.953 1.526 -3.423 1.00 86.19 88 CYS A C 1
ATOM 681 O O . CYS A 1 88 ? -10.446 1.093 -2.384 1.00 86.19 88 CYS A O 1
ATOM 683 N N . LEU A 1 89 ? -9.623 2.811 -3.563 1.00 89.38 89 LEU A N 1
ATOM 684 C CA . LEU A 1 89 ? -9.811 3.820 -2.519 1.00 89.38 89 LEU A CA 1
ATOM 685 C C . LEU A 1 89 ? -11.287 4.166 -2.274 1.00 89.38 89 LEU A C 1
ATOM 687 O O . LEU A 1 89 ? -11.623 4.624 -1.180 1.00 89.38 89 LEU A O 1
ATOM 691 N N . ALA A 1 90 ? -12.160 3.934 -3.257 1.00 88.06 90 ALA A N 1
ATOM 692 C CA . ALA A 1 90 ? -13.605 4.125 -3.144 1.00 88.06 90 ALA A CA 1
ATOM 693 C C . ALA A 1 90 ? -14.325 2.984 -2.390 1.00 88.06 90 ALA A C 1
ATOM 695 O O . ALA A 1 90 ? -15.513 3.102 -2.072 1.00 88.06 90 ALA A O 1
ATOM 696 N N . GLU A 1 91 ? -13.632 1.885 -2.076 1.00 86.38 91 GLU A N 1
ATOM 697 C CA . GLU A 1 91 ? -14.209 0.737 -1.373 1.00 86.38 91 GLU A CA 1
ATOM 698 C C . GLU A 1 91 ? -14.605 1.105 0.064 1.00 86.38 91 GLU A C 1
ATOM 700 O O . GLU A 1 91 ? -13.776 1.425 0.919 1.00 86.38 91 GLU A O 1
ATOM 705 N N . LYS A 1 92 ? -15.907 1.013 0.366 1.00 84.81 92 LYS A N 1
ATOM 706 C CA . LYS A 1 92 ? -16.484 1.466 1.649 1.00 84.81 92 LYS A CA 1
ATOM 707 C C . LYS A 1 92 ? -15.917 0.746 2.877 1.00 84.81 92 LYS A C 1
ATOM 709 O O . LYS A 1 92 ? -15.999 1.274 3.982 1.00 84.81 92 LYS A O 1
ATOM 714 N N . GLN A 1 93 ? -15.391 -0.462 2.686 1.00 85.50 93 GLN A N 1
ATOM 715 C CA . GLN A 1 93 ? -14.855 -1.321 3.745 1.00 85.50 93 GLN A CA 1
ATOM 716 C C . GLN A 1 93 ? -13.341 -1.142 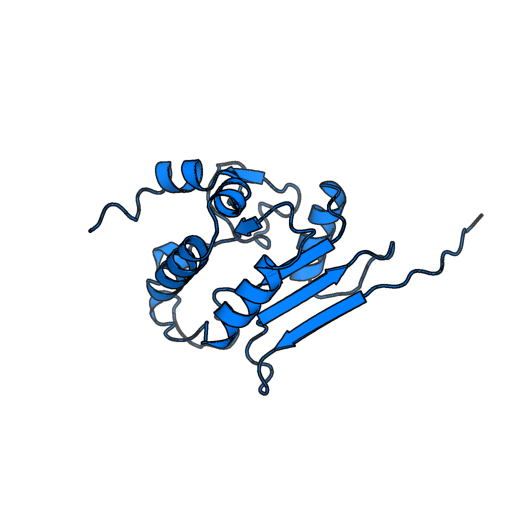3.955 1.00 85.50 93 GLN A C 1
ATOM 718 O O . GLN A 1 93 ? -12.747 -1.888 4.729 1.00 85.50 93 GLN A O 1
ATOM 723 N N . LEU A 1 94 ? -12.701 -0.178 3.282 1.00 87.88 94 LEU A N 1
ATOM 724 C CA . LEU A 1 94 ? -11.272 0.087 3.436 1.00 87.88 94 LEU A CA 1
ATOM 725 C C . LEU A 1 94 ? -10.961 0.654 4.833 1.00 87.88 94 LEU A C 1
ATOM 727 O O . LEU A 1 94 ? -11.306 1.793 5.165 1.00 87.88 94 LEU A O 1
ATOM 731 N N . THR A 1 95 ? -10.286 -0.149 5.654 1.00 90.38 95 THR A N 1
ATOM 732 C CA . THR A 1 95 ? -9.912 0.209 7.030 1.00 90.38 95 THR A CA 1
ATOM 733 C C . THR A 1 95 ? -8.484 0.729 7.142 1.00 90.38 95 THR A C 1
ATOM 735 O O . THR A 1 95 ? -8.256 1.678 7.895 1.00 90.38 95 THR A O 1
ATOM 738 N N . GLU A 1 96 ? -7.547 0.167 6.375 1.00 90.81 96 GLU A N 1
ATOM 739 C CA . GLU A 1 96 ? -6.128 0.535 6.378 1.00 90.81 96 GLU A CA 1
ATOM 740 C C . GLU A 1 96 ? -5.540 0.579 4.964 1.00 90.81 96 GLU A C 1
ATOM 742 O O . GLU A 1 96 ? -5.954 -0.170 4.079 1.00 90.81 96 GLU A O 1
ATOM 747 N N . ILE A 1 97 ? -4.549 1.453 4.768 1.00 92.12 97 ILE A N 1
ATOM 748 C CA . ILE A 1 97 ? -3.745 1.539 3.544 1.00 92.12 97 ILE A CA 1
ATOM 749 C C . ILE A 1 97 ? -2.301 1.240 3.935 1.00 92.12 97 ILE A C 1
ATOM 751 O O . ILE A 1 97 ? -1.688 2.004 4.677 1.00 92.12 97 ILE A O 1
ATOM 755 N N . ILE A 1 98 ? -1.751 0.138 3.434 1.00 90.12 98 ILE A N 1
ATOM 756 C CA . ILE A 1 98 ? -0.380 -0.280 3.736 1.00 90.12 98 ILE A CA 1
ATOM 757 C C . ILE A 1 98 ? 0.494 -0.035 2.510 1.00 90.12 98 ILE A C 1
ATOM 759 O O . ILE A 1 98 ? 0.253 -0.589 1.438 1.00 90.12 98 ILE A O 1
ATOM 763 N N . ILE A 1 99 ? 1.528 0.781 2.684 1.00 89.50 99 ILE A N 1
ATOM 764 C CA . ILE A 1 99 ? 2.515 1.103 1.656 1.00 89.50 99 ILE A CA 1
ATOM 765 C C . ILE A 1 99 ? 3.743 0.217 1.873 1.00 89.50 99 ILE A C 1
ATOM 767 O O . ILE A 1 99 ? 4.498 0.410 2.825 1.00 89.50 99 ILE A O 1
ATOM 771 N N . GLY A 1 100 ? 3.926 -0.764 0.988 1.00 86.44 100 GLY A N 1
ATOM 772 C CA . GLY A 1 100 ? 5.120 -1.608 0.926 1.00 86.44 100 GLY A CA 1
ATOM 773 C C . GLY A 1 100 ? 6.093 -1.082 -0.119 1.00 86.44 100 GLY A C 1
ATOM 774 O O . GLY A 1 100 ? 5.751 -1.030 -1.298 1.00 86.44 100 GLY A O 1
ATOM 775 N N . VAL A 1 101 ? 7.288 -0.677 0.305 1.00 79.69 101 VAL A N 1
ATOM 776 C CA . VAL A 1 101 ? 8.280 -0.028 -0.565 1.00 79.69 101 VAL A CA 1
ATOM 777 C C . VAL A 1 101 ? 9.666 -0.589 -0.294 1.00 79.69 101 VAL A C 1
ATOM 779 O O . VAL A 1 101 ? 10.003 -0.918 0.836 1.00 79.69 101 VAL A O 1
ATOM 782 N N . ASP A 1 102 ? 10.480 -0.686 -1.337 1.00 73.94 102 ASP A N 1
ATOM 783 C CA . ASP A 1 102 ? 11.878 -1.104 -1.225 1.00 73.94 102 ASP A CA 1
ATOM 784 C C . ASP A 1 102 ? 12.816 0.087 -1.495 1.00 73.94 102 ASP A C 1
ATOM 786 O O . ASP A 1 102 ? 12.390 1.212 -1.779 1.00 73.94 102 ASP A O 1
ATOM 790 N N . SER A 1 103 ? 14.115 -0.182 -1.479 1.00 73.81 103 SER A N 1
ATOM 791 C CA . SER A 1 103 ? 15.218 0.683 -1.900 1.00 73.81 103 SER A CA 1
ATOM 792 C C . SER A 1 103 ? 15.033 1.351 -3.271 1.00 73.81 103 SER A C 1
ATOM 794 O O . SER A 1 103 ? 15.719 2.333 -3.561 1.00 73.81 103 SER A O 1
ATOM 796 N N . ILE A 1 104 ? 14.079 0.901 -4.095 1.00 76.50 104 ILE A N 1
ATOM 797 C CA . ILE A 1 104 ? 13.755 1.525 -5.382 1.00 76.50 104 ILE A CA 1
ATOM 798 C C . ILE A 1 104 ? 13.391 3.009 -5.256 1.00 76.50 104 ILE A C 1
ATOM 800 O O . ILE A 1 104 ? 13.796 3.801 -6.100 1.00 76.50 104 ILE A O 1
ATOM 804 N N . LEU A 1 105 ? 12.743 3.428 -4.164 1.00 78.00 105 LEU A N 1
ATOM 805 C CA . LEU A 1 105 ? 12.428 4.847 -3.941 1.00 78.00 105 LEU A CA 1
ATOM 806 C C . LEU A 1 105 ? 13.669 5.731 -3.764 1.00 78.00 105 LEU A C 1
ATOM 808 O O . LEU A 1 105 ? 13.588 6.941 -3.939 1.00 78.00 105 LEU A O 1
ATOM 812 N N . ARG A 1 106 ? 14.815 5.143 -3.397 1.00 75.31 106 ARG A N 1
ATOM 813 C CA . ARG A 1 106 ? 16.091 5.866 -3.261 1.00 75.31 106 ARG A CA 1
ATOM 814 C C . ARG A 1 106 ? 16.821 6.018 -4.589 1.00 75.31 106 ARG A C 1
ATOM 816 O O . ARG A 1 106 ? 17.762 6.795 -4.675 1.00 75.31 106 ARG A O 1
ATOM 823 N N . THR A 1 107 ? 16.452 5.214 -5.579 1.00 75.94 107 THR A N 1
ATOM 824 C CA . THR A 1 107 ? 17.213 5.056 -6.822 1.00 75.94 107 THR A CA 1
ATOM 825 C C . THR A 1 107 ? 16.405 5.421 -8.060 1.00 75.94 107 THR A C 1
ATOM 827 O O . THR A 1 107 ? 16.996 5.598 -9.119 1.00 75.94 107 THR A O 1
ATOM 830 N N . ASN A 1 108 ? 15.083 5.562 -7.949 1.00 80.00 108 ASN A N 1
ATOM 831 C CA . ASN A 1 108 ? 14.198 5.844 -9.069 1.00 80.00 108 ASN A CA 1
ATOM 832 C C . ASN A 1 108 ? 13.222 6.990 -8.739 1.00 80.00 108 ASN A C 1
ATOM 834 O O . ASN A 1 108 ? 12.289 6.831 -7.948 1.00 80.00 108 ASN A O 1
ATOM 838 N N . GLU A 1 109 ? 13.424 8.137 -9.392 1.00 81.88 109 GLU A N 1
ATOM 839 C CA . GLU A 1 109 ? 12.587 9.336 -9.227 1.00 81.88 109 GLU A CA 1
ATOM 840 C C . GLU A 1 109 ? 11.142 9.130 -9.708 1.00 81.88 109 GLU A C 1
ATOM 842 O O . GLU A 1 109 ? 10.216 9.720 -9.155 1.00 81.88 109 GLU A O 1
ATOM 847 N N . LEU A 1 110 ? 10.909 8.263 -10.699 1.00 82.06 110 LEU A N 1
ATOM 848 C CA . LEU A 1 110 ? 9.560 7.964 -11.183 1.00 82.06 110 LEU A CA 1
ATOM 849 C C . LEU A 1 110 ? 8.751 7.203 -10.122 1.00 82.06 110 LEU A C 1
ATOM 851 O O . LEU A 1 110 ? 7.618 7.585 -9.830 1.00 82.06 110 LEU A O 1
ATOM 855 N N . ALA A 1 111 ? 9.343 6.183 -9.495 1.00 81.81 111 ALA A N 1
ATOM 856 C CA . ALA A 1 111 ? 8.717 5.435 -8.404 1.00 81.81 111 ALA A CA 1
ATOM 857 C C . ALA A 1 111 ? 8.408 6.344 -7.201 1.00 81.81 111 ALA A C 1
ATOM 859 O O . ALA A 1 111 ? 7.337 6.247 -6.597 1.00 81.81 111 ALA A O 1
ATOM 860 N N . LYS A 1 112 ? 9.317 7.276 -6.888 1.00 83.94 112 LYS A N 1
ATOM 861 C CA . LYS A 1 112 ? 9.103 8.304 -5.861 1.00 83.94 112 LYS A CA 1
ATOM 862 C C . LYS A 1 112 ? 7.927 9.216 -6.211 1.00 83.94 112 LYS A C 1
ATOM 864 O O . LYS A 1 112 ? 6.993 9.338 -5.419 1.00 83.94 112 LYS A O 1
ATOM 869 N N . LYS A 1 113 ? 7.925 9.788 -7.417 1.00 85.06 113 LYS A N 1
ATOM 870 C CA . LYS A 1 113 ? 6.858 10.674 -7.899 1.00 85.06 113 LYS A CA 1
ATOM 871 C C . LYS A 1 113 ? 5.494 9.983 -7.912 1.00 85.06 113 LYS A C 1
ATOM 873 O O . LYS A 1 113 ? 4.489 10.605 -7.575 1.00 85.06 113 LYS A O 1
ATOM 878 N N . GLN A 1 114 ? 5.433 8.702 -8.269 1.00 85.88 114 GLN A N 1
ATOM 879 C CA . GLN A 1 114 ? 4.189 7.930 -8.230 1.00 85.88 114 GLN A CA 1
ATOM 880 C C . GLN A 1 114 ? 3.658 7.757 -6.810 1.00 85.88 114 GLN A C 1
ATOM 882 O O . GLN A 1 114 ? 2.463 7.943 -6.590 1.00 85.88 114 GLN A O 1
ATOM 887 N N . LEU A 1 115 ? 4.526 7.448 -5.844 1.00 88.19 115 LEU A N 1
ATOM 888 C CA . LEU A 1 115 ? 4.128 7.347 -4.442 1.00 88.19 115 LEU A CA 1
ATOM 889 C C . LEU A 1 115 ? 3.608 8.688 -3.905 1.00 88.19 115 LEU A C 1
ATOM 891 O O . LEU A 1 115 ? 2.576 8.725 -3.235 1.00 88.19 115 LEU A O 1
ATOM 895 N N . GLU A 1 116 ? 4.293 9.787 -4.223 1.00 87.81 116 GLU A N 1
ATOM 896 C CA . GLU A 1 116 ? 3.867 11.140 -3.849 1.00 87.81 116 GLU A CA 1
ATOM 897 C C . GLU A 1 116 ? 2.517 11.500 -4.483 1.00 87.81 116 GLU A C 1
ATOM 899 O O . GLU A 1 116 ? 1.622 11.988 -3.791 1.00 87.81 116 GLU A O 1
ATOM 904 N N . THR A 1 117 ? 2.337 11.183 -5.769 1.00 88.12 117 THR A N 1
ATOM 905 C CA . THR A 1 117 ? 1.077 11.392 -6.499 1.00 88.12 117 THR A CA 1
ATOM 906 C C . THR A 1 117 ? -0.052 10.571 -5.881 1.00 88.12 117 THR A C 1
ATOM 908 O O . THR A 1 117 ? -1.109 11.115 -5.574 1.00 88.12 117 THR A O 1
ATOM 911 N N . PHE A 1 118 ? 0.178 9.284 -5.607 1.00 90.06 118 PHE A N 1
ATOM 912 C CA . PHE A 1 118 ? -0.792 8.420 -4.934 1.00 90.06 118 PHE A CA 1
ATOM 913 C C . PHE A 1 118 ? -1.181 8.977 -3.561 1.00 90.06 118 PHE A C 1
ATOM 915 O O . PHE A 1 118 ? -2.365 9.081 -3.246 1.00 90.06 118 PHE A O 1
ATOM 922 N N . TYR A 1 119 ? -0.205 9.390 -2.750 1.00 90.25 119 TYR A N 1
ATOM 923 C CA . TYR A 1 119 ? -0.481 9.957 -1.432 1.00 90.25 119 TYR A CA 1
ATOM 924 C C . TYR A 1 119 ? -1.250 11.285 -1.515 1.00 90.25 119 TYR A C 1
ATOM 926 O O . TYR A 1 119 ? -2.070 11.584 -0.641 1.00 90.25 119 TYR A O 1
ATOM 934 N N . ALA A 1 120 ? -1.019 12.083 -2.560 1.00 89.94 120 ALA A N 1
ATOM 935 C CA . ALA A 1 120 ? -1.756 13.317 -2.808 1.00 89.94 120 ALA A CA 1
ATOM 936 C C . ALA A 1 120 ? -3.245 13.069 -3.113 1.00 89.94 120 ALA A C 1
ATOM 938 O O . ALA A 1 120 ? -4.067 13.870 -2.668 1.00 89.94 120 ALA A O 1
ATOM 939 N N . LEU A 1 121 ? -3.595 11.948 -3.762 1.00 89.62 121 LEU A N 1
ATOM 940 C CA . LEU A 1 121 ? -4.987 11.547 -4.034 1.00 89.62 121 LEU A CA 1
ATOM 941 C C . LEU A 1 121 ? -5.775 11.193 -2.763 1.00 89.62 121 LEU A C 1
ATOM 943 O O . LEU A 1 121 ? -7.005 11.213 -2.760 1.00 89.62 121 LEU A O 1
ATOM 947 N N . LEU A 1 122 ? -5.089 10.864 -1.666 1.00 92.44 122 LEU A N 1
ATOM 948 C CA . LEU A 1 122 ? -5.749 10.437 -0.437 1.00 92.44 122 LEU A CA 1
ATOM 949 C C . LEU A 1 122 ? -6.451 11.603 0.268 1.00 92.44 122 LEU A C 1
ATOM 951 O O . LEU A 1 122 ? -5.854 12.648 0.559 1.00 92.44 122 LEU A O 1
ATOM 955 N N . SER A 1 123 ? -7.702 11.374 0.666 1.00 92.75 123 SER A N 1
ATOM 956 C CA . SER A 1 123 ? -8.428 12.268 1.571 1.00 92.75 123 SER A CA 1
ATOM 957 C C . SER A 1 123 ? -7.736 12.381 2.936 1.00 92.75 123 SER A C 1
ATOM 959 O O . SER A 1 123 ? -6.991 11.497 3.363 1.00 92.75 123 SER A O 1
ATOM 961 N N . THR A 1 124 ? -8.040 13.435 3.698 1.00 91.81 124 THR A N 1
ATOM 962 C CA . THR A 1 124 ? -7.508 13.623 5.062 1.00 91.81 124 THR A CA 1
ATOM 963 C C . THR A 1 124 ? -7.798 12.432 5.979 1.00 91.81 124 THR A C 1
ATOM 965 O O . THR A 1 124 ? -6.975 12.093 6.829 1.00 91.81 124 THR A O 1
ATOM 968 N N . LYS A 1 125 ? -8.955 11.776 5.807 1.00 91.81 125 LYS A N 1
ATOM 969 C CA . LYS A 1 125 ? -9.302 10.550 6.538 1.00 91.81 125 LYS A CA 1
ATOM 970 C C . LYS A 1 125 ? -8.385 9.397 6.127 1.00 91.81 125 LYS A C 1
ATOM 972 O O . LYS A 1 125 ? -7.771 8.790 6.998 1.00 91.81 125 LYS A O 1
ATOM 977 N N . GLN A 1 126 ? -8.245 9.148 4.826 1.00 93.12 126 GLN A N 1
ATOM 978 C CA . GLN A 1 126 ? -7.404 8.068 4.299 1.00 93.12 126 GLN A CA 1
ATOM 979 C C . GLN A 1 126 ? -5.933 8.251 4.666 1.00 93.12 126 GLN A C 1
ATOM 981 O O . GLN A 1 126 ? -5.297 7.286 5.065 1.00 93.12 126 GLN A O 1
ATOM 986 N N . LYS A 1 127 ? -5.405 9.482 4.655 1.00 92.88 127 LYS A N 1
ATOM 987 C CA . LYS A 1 127 ? -4.028 9.778 5.092 1.00 92.88 127 LYS A CA 1
ATOM 988 C C . LYS A 1 127 ? -3.741 9.312 6.523 1.00 92.88 127 LYS A C 1
ATOM 990 O O . LYS A 1 127 ? -2.640 8.851 6.800 1.00 92.88 127 LYS A O 1
ATOM 995 N N . LYS A 1 128 ? -4.731 9.371 7.423 1.00 91.31 128 LYS A N 1
ATOM 996 C CA . LYS A 1 128 ? -4.608 8.853 8.801 1.00 91.31 128 LYS A CA 1
ATOM 997 C C . LYS A 1 128 ? -4.621 7.323 8.875 1.00 91.31 128 LYS A C 1
ATOM 999 O O . LYS A 1 128 ? -4.147 6.770 9.858 1.00 91.31 128 LYS A O 1
ATOM 1004 N N . GLN A 1 129 ? -5.159 6.657 7.856 1.00 92.62 129 GLN A N 1
ATOM 1005 C CA . GLN A 1 129 ? -5.193 5.197 7.726 1.00 92.62 129 GLN A CA 1
ATOM 1006 C C . GLN A 1 129 ? -3.931 4.642 7.044 1.00 92.62 129 GLN A C 1
ATOM 1008 O O . GLN A 1 129 ? -3.798 3.425 6.921 1.00 92.62 129 GLN A O 1
ATOM 1013 N N . VAL A 1 130 ? -3.018 5.512 6.585 1.00 93.94 130 VAL A N 1
ATOM 1014 C CA . VAL A 1 130 ? -1.783 5.095 5.916 1.00 93.94 130 VAL A CA 1
ATOM 1015 C C . VAL A 1 130 ? -0.741 4.632 6.922 1.00 93.94 130 VAL A C 1
ATOM 1017 O O . VAL A 1 130 ? -0.308 5.377 7.809 1.00 93.94 130 VAL A O 1
ATOM 1020 N N . LYS A 1 131 ? -0.260 3.420 6.684 1.00 92.00 131 LYS A N 1
ATOM 1021 C CA . LYS A 1 131 ? 0.885 2.811 7.342 1.00 92.00 131 LYS A CA 1
ATOM 1022 C C . LYS A 1 131 ? 1.961 2.476 6.318 1.00 92.00 131 LYS A C 1
ATOM 1024 O O . LYS A 1 131 ? 1.662 2.164 5.166 1.00 92.00 131 LYS A O 1
ATOM 1029 N N . VAL A 1 132 ? 3.217 2.537 6.740 1.00 89.50 132 VAL A N 1
ATOM 1030 C CA . VAL A 1 132 ? 4.372 2.123 5.939 1.00 89.50 132 VAL A CA 1
ATOM 1031 C C . VAL A 1 132 ? 4.896 0.816 6.494 1.00 89.50 132 VAL A C 1
ATOM 1033 O O . VAL A 1 132 ? 5.063 0.680 7.706 1.00 89.50 132 VAL A O 1
ATOM 1036 N N . PHE A 1 133 ? 5.128 -0.131 5.596 1.00 88.06 133 PHE A N 1
ATOM 1037 C CA . PHE A 1 133 ? 5.656 -1.438 5.926 1.00 88.06 133 PHE A CA 1
ATOM 1038 C C . PHE A 1 133 ? 7.166 -1.368 6.168 1.00 88.06 133 PHE A C 1
ATOM 1040 O O . PHE A 1 133 ? 7.912 -0.850 5.329 1.00 88.06 133 PHE A 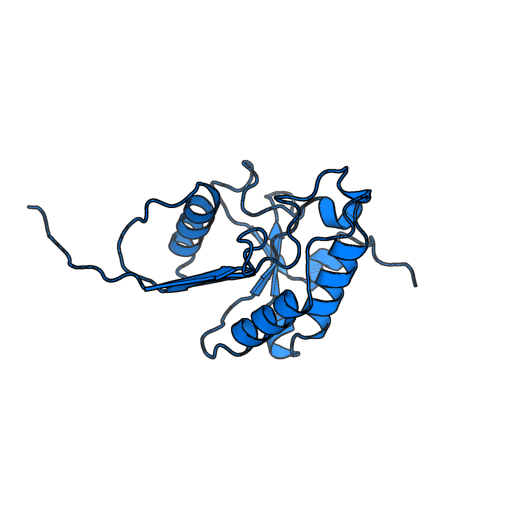O 1
ATOM 1047 N N . VAL A 1 134 ? 7.604 -1.869 7.321 1.00 86.75 134 VAL A N 1
ATOM 1048 C CA . VAL A 1 134 ? 8.990 -1.758 7.786 1.00 86.75 134 VAL A CA 1
ATOM 1049 C C . VAL A 1 134 ? 9.501 -3.072 8.369 1.00 86.75 134 VAL A C 1
ATOM 1051 O O . VAL A 1 134 ? 8.714 -3.955 8.710 1.00 86.75 134 VAL A O 1
ATOM 1054 N N . ASP A 1 135 ? 10.819 -3.201 8.474 1.00 85.50 135 ASP A N 1
ATOM 1055 C CA . ASP A 1 135 ? 11.452 -4.244 9.281 1.00 85.50 135 ASP A CA 1
ATOM 1056 C C . ASP A 1 135 ? 11.511 -3.866 10.774 1.00 85.50 135 ASP A C 1
ATOM 1058 O O . ASP A 1 135 ? 11.000 -2.826 11.196 1.00 85.50 135 ASP A O 1
ATOM 1062 N N . GLU A 1 136 ? 12.116 -4.739 11.581 1.00 84.56 136 GLU A N 1
ATOM 1063 C CA . GLU A 1 136 ? 12.286 -4.560 13.031 1.00 84.56 136 GLU A CA 1
ATOM 1064 C C . GLU A 1 136 ? 13.110 -3.314 13.397 1.00 84.56 136 GLU A C 1
ATOM 1066 O O . GLU A 1 136 ? 12.933 -2.749 14.474 1.00 84.56 136 GLU A O 1
ATOM 1071 N N . GLU A 1 137 ? 13.968 -2.844 12.489 1.00 84.06 137 GLU A N 1
ATOM 1072 C CA . GLU A 1 137 ? 14.777 -1.630 12.649 1.00 84.06 137 GLU A CA 1
ATOM 1073 C C . GLU A 1 137 ? 14.039 -0.370 12.153 1.00 84.06 137 GLU A C 1
ATOM 1075 O O . GLU A 1 137 ? 14.600 0.727 12.104 1.00 84.06 137 GLU A O 1
ATOM 1080 N N . GLU A 1 138 ? 12.760 -0.509 11.792 1.00 83.69 138 GLU A N 1
ATOM 1081 C CA . GLU A 1 138 ? 11.916 0.517 11.183 1.00 83.69 138 GLU A CA 1
ATOM 1082 C C . GLU A 1 138 ? 12.420 1.029 9.819 1.00 83.69 138 GLU A C 1
ATOM 1084 O O . GLU A 1 138 ? 12.063 2.130 9.373 1.00 83.69 138 GLU A O 1
ATOM 1089 N N . HIS A 1 139 ? 13.217 0.229 9.110 1.00 82.81 139 HIS A N 1
ATOM 1090 C CA . HIS A 1 139 ? 13.583 0.518 7.733 1.00 82.81 139 HIS A CA 1
ATOM 1091 C C . HIS A 1 139 ? 12.463 0.077 6.784 1.00 82.81 139 HIS A C 1
ATOM 1093 O O . HIS A 1 139 ? 11.951 -1.038 6.902 1.00 82.81 139 HIS A O 1
ATOM 1099 N N . PRO A 1 140 ? 12.092 0.906 5.791 1.00 82.38 140 PRO A N 1
ATOM 1100 C CA . PRO A 1 140 ? 11.105 0.526 4.789 1.00 82.38 140 PRO A CA 1
ATOM 1101 C C . PRO A 1 140 ? 11.538 -0.739 4.073 1.00 82.38 140 PRO A C 1
ATOM 1103 O O . PRO A 1 140 ? 12.708 -0.891 3.702 1.00 82.38 140 PRO A O 1
ATOM 1106 N N . THR A 1 141 ? 10.595 -1.646 3.870 1.00 82.81 141 THR A N 1
ATOM 1107 C CA . THR A 1 141 ? 10.913 -2.920 3.249 1.00 82.81 141 THR A CA 1
ATOM 1108 C C . THR A 1 141 ? 9.795 -3.416 2.354 1.00 82.81 141 THR A C 1
ATOM 1110 O O . THR A 1 141 ? 8.629 -3.040 2.480 1.00 82.81 141 THR A O 1
ATOM 1113 N N . HIS A 1 142 ? 10.163 -4.268 1.403 1.00 81.06 142 HIS A N 1
ATOM 1114 C CA . HIS A 1 142 ? 9.190 -4.932 0.563 1.00 81.06 142 HIS A CA 1
ATOM 1115 C C . HIS A 1 142 ? 8.471 -6.016 1.387 1.00 81.06 142 HIS A C 1
ATOM 1117 O O . HIS A 1 142 ? 9.148 -6.790 2.066 1.00 81.06 142 HIS A O 1
ATOM 1123 N N . PRO A 1 143 ? 7.142 -6.206 1.257 1.00 77.50 143 PRO A N 1
ATOM 1124 C CA . PRO A 1 143 ? 6.384 -7.271 1.943 1.00 77.50 143 PRO A CA 1
ATOM 1125 C C . PRO A 1 143 ? 6.830 -8.706 1.619 1.00 77.50 143 PRO A C 1
ATOM 1127 O O . PRO A 1 143 ? 6.288 -9.669 2.154 1.00 77.50 143 PRO A O 1
ATOM 1130 N N . LEU A 1 144 ? 7.810 -8.855 0.726 1.00 76.81 144 LEU A N 1
ATOM 1131 C CA . LEU A 1 144 ? 8.380 -10.131 0.299 1.00 76.81 144 LEU A CA 1
ATOM 1132 C C . LEU A 1 144 ? 9.823 -10.322 0.758 1.00 76.81 144 LEU A C 1
ATOM 1134 O O . LEU A 1 144 ? 10.395 -11.375 0.482 1.00 76.81 144 LEU A O 1
ATOM 1138 N N . ALA A 1 145 ? 10.418 -9.335 1.428 1.00 79.00 145 ALA A N 1
ATOM 1139 C CA . ALA A 1 145 ? 11.775 -9.451 1.930 1.00 79.00 145 ALA A CA 1
ATOM 1140 C C . ALA A 1 145 ? 11.846 -10.577 2.983 1.00 79.00 145 ALA A C 1
ATOM 1142 O O . ALA A 1 145 ? 10.996 -10.619 3.868 1.00 79.00 145 ALA A O 1
ATOM 1143 N N . PRO A 1 146 ? 12.844 -11.479 2.944 1.00 80.25 146 PRO A N 1
ATOM 1144 C CA . PRO A 1 146 ? 12.930 -12.595 3.893 1.00 80.25 146 PRO A CA 1
ATOM 1145 C C . PRO A 1 146 ? 12.875 -12.179 5.367 1.00 80.25 146 PRO A C 1
ATOM 1147 O O . PRO A 1 146 ? 12.241 -12.848 6.180 1.00 80.25 146 PRO A O 1
ATOM 1150 N N . LYS A 1 147 ? 13.473 -11.027 5.690 1.00 80.88 147 LYS A N 1
ATOM 1151 C CA . LYS A 1 147 ? 13.531 -10.457 7.043 1.00 80.88 147 LYS A CA 1
ATOM 1152 C C . LYS A 1 147 ? 12.170 -10.124 7.670 1.00 80.88 147 LYS A C 1
ATOM 1154 O O . LYS A 1 147 ? 12.107 -9.966 8.876 1.00 80.88 147 LYS A O 1
ATOM 1159 N N . VAL A 1 148 ? 11.088 -10.055 6.889 1.00 77.62 148 VAL A N 1
ATOM 1160 C CA . VAL A 1 148 ? 9.730 -9.748 7.390 1.00 77.62 148 VAL A CA 1
ATOM 1161 C C . VAL A 1 148 ? 8.715 -10.860 7.123 1.00 77.62 148 VAL A C 1
ATOM 1163 O O . VAL A 1 148 ? 7.505 -10.649 7.162 1.00 77.62 148 VAL A O 1
ATOM 1166 N N . TRP A 1 149 ? 9.166 -12.071 6.791 1.00 76.31 149 TRP A N 1
ATOM 1167 C CA . TRP A 1 149 ? 8.235 -13.177 6.539 1.00 76.31 149 TRP A CA 1
ATOM 1168 C C . TRP A 1 149 ? 7.489 -13.621 7.797 1.00 76.31 149 TRP A C 1
ATOM 1170 O O . TRP A 1 149 ? 6.347 -14.080 7.701 1.00 76.31 149 TRP A O 1
ATOM 1180 N N . TYR A 1 150 ? 8.113 -13.482 8.965 1.00 75.25 150 TYR A N 1
ATOM 1181 C CA . TYR A 1 150 ? 7.578 -13.974 10.233 1.00 75.25 150 TYR A CA 1
ATOM 1182 C C . TYR A 1 150 ? 6.685 -12.953 10.929 1.00 75.25 150 TYR A C 1
ATOM 1184 O O . TYR A 1 150 ? 5.593 -13.321 11.381 1.00 75.25 150 TYR A O 1
ATOM 1192 N N . GLU A 1 151 ? 7.079 -11.682 10.899 1.00 81.44 151 GLU A N 1
ATOM 1193 C CA . GLU A 1 151 ? 6.385 -10.587 11.564 1.00 81.44 151 GLU A CA 1
ATOM 1194 C C . GLU A 1 151 ? 6.287 -9.359 10.658 1.00 81.44 151 GLU A C 1
ATOM 1196 O O . GLU A 1 151 ? 7.211 -9.024 9.916 1.00 81.44 151 GLU A O 1
ATOM 1201 N N . TRP A 1 152 ? 5.110 -8.737 10.677 1.00 83.75 152 TRP A N 1
ATOM 1202 C CA . TRP A 1 152 ? 4.773 -7.576 9.868 1.00 83.75 152 TRP A CA 1
ATOM 1203 C C . TRP A 1 152 ? 4.654 -6.355 10.770 1.00 83.75 152 TRP A C 1
ATOM 1205 O O . TRP A 1 152 ? 3.680 -6.227 11.513 1.00 83.75 152 TRP A O 1
ATOM 1215 N N . CYS A 1 153 ? 5.634 -5.461 10.663 1.00 86.81 153 CYS A N 1
ATOM 1216 C CA . CYS A 1 153 ? 5.707 -4.224 11.426 1.00 86.81 153 CYS A CA 1
ATOM 1217 C C . CYS A 1 153 ? 5.299 -3.027 10.569 1.00 86.81 153 CYS A C 1
ATOM 1219 O O . CYS A 1 153 ? 5.498 -2.991 9.349 1.00 86.81 153 CYS A O 1
ATOM 1221 N N . TYR A 1 154 ? 4.737 -2.017 11.231 1.00 89.62 154 TYR A N 1
ATOM 1222 C CA . TYR A 1 154 ? 4.307 -0.797 10.571 1.00 89.62 154 TYR A CA 1
ATOM 1223 C C . TYR A 1 154 ? 4.641 0.437 11.383 1.00 89.62 154 TYR A C 1
ATOM 1225 O O . TYR A 1 154 ? 4.523 0.445 12.607 1.00 89.62 154 TYR A O 1
ATOM 1233 N N . ILE A 1 155 ? 4.904 1.522 10.667 1.00 90.62 155 ILE A N 1
ATOM 1234 C CA . ILE A 1 155 ? 4.925 2.870 11.230 1.00 90.62 155 ILE A CA 1
ATOM 1235 C C . ILE A 1 155 ? 3.916 3.761 10.523 1.00 90.62 155 ILE A C 1
ATOM 1237 O O . ILE A 1 155 ? 3.482 3.485 9.402 1.00 90.62 155 ILE A O 1
ATOM 1241 N N . SER A 1 156 ? 3.541 4.865 11.164 1.00 90.25 156 SER A N 1
ATOM 1242 C CA . SER A 1 156 ? 2.737 5.883 10.491 1.00 90.25 156 SER A CA 1
ATOM 1243 C C . SER A 1 156 ? 3.520 6.512 9.337 1.00 90.25 156 SER A C 1
ATOM 1245 O O . SER A 1 156 ? 4.740 6.692 9.404 1.00 90.25 156 SER A O 1
ATOM 1247 N N . TYR A 1 157 ? 2.806 6.940 8.298 1.00 87.44 157 TYR A N 1
ATOM 1248 C CA . TYR A 1 157 ? 3.418 7.657 7.176 1.00 87.44 157 TYR A CA 1
ATOM 1249 C C . TYR A 1 157 ? 4.185 8.919 7.617 1.00 87.44 157 TYR A C 1
ATOM 1251 O O . TYR A 1 157 ? 5.239 9.245 7.077 1.00 87.44 157 TYR A O 1
ATOM 1259 N N . ALA A 1 158 ? 3.704 9.608 8.657 1.00 84.19 158 ALA A N 1
ATOM 1260 C CA . ALA A 1 158 ? 4.384 10.769 9.226 1.00 84.19 158 ALA A CA 1
ATOM 1261 C C . ALA A 1 158 ? 5.722 10.411 9.903 1.00 84.19 158 ALA A C 1
ATOM 1263 O O . ALA A 1 158 ? 6.692 11.158 9.775 1.00 84.19 158 ALA A O 1
ATOM 1264 N N . GLN A 1 159 ? 5.794 9.281 10.619 1.00 86.12 159 GLN A N 1
ATOM 1265 C CA . GLN A 1 159 ? 7.049 8.786 11.201 1.00 86.12 159 GLN A CA 1
ATOM 1266 C C . GLN A 1 159 ? 8.049 8.398 10.112 1.00 86.12 159 GLN A C 1
ATOM 1268 O O . GLN A 1 159 ? 9.219 8.769 10.208 1.00 86.12 159 GLN A O 1
ATOM 1273 N N . TYR A 1 160 ? 7.579 7.728 9.056 1.00 85.56 160 TYR A N 1
ATOM 1274 C CA . TYR A 1 160 ? 8.411 7.342 7.918 1.00 85.56 160 TYR A CA 1
ATOM 1275 C C . TYR A 1 160 ? 9.156 8.541 7.311 1.00 85.56 160 TYR A C 1
ATOM 1277 O O . TYR A 1 160 ? 10.383 8.498 7.188 1.00 85.56 160 TYR A O 1
ATOM 1285 N N . TRP A 1 161 ? 8.446 9.637 7.024 1.00 76.75 161 TRP A N 1
ATOM 1286 C CA . TRP A 1 161 ? 9.050 10.849 6.454 1.00 76.75 161 TRP A CA 1
ATOM 1287 C C . TRP A 1 161 ? 9.999 11.581 7.397 1.00 76.75 161 TRP A C 1
ATOM 1289 O O . TRP A 1 161 ? 10.988 12.153 6.947 1.00 76.75 161 TRP A O 1
ATOM 1299 N N . LYS A 1 162 ? 9.744 11.547 8.710 1.00 79.81 162 LYS A N 1
ATOM 1300 C CA . LYS A 1 162 ? 10.681 12.108 9.694 1.00 79.81 162 LYS A CA 1
ATOM 1301 C C . LYS A 1 162 ? 12.011 11.351 9.709 1.00 79.81 162 LYS A C 1
ATOM 1303 O O . LYS A 1 162 ? 13.056 11.981 9.830 1.00 79.81 162 LYS A O 1
ATOM 1308 N N . LYS A 1 163 ? 11.966 10.020 9.592 1.00 73.81 163 LYS A N 1
ATOM 1309 C CA . LYS A 1 163 ? 13.149 9.142 9.627 1.00 73.81 163 LYS A CA 1
ATOM 1310 C C . LYS A 1 163 ? 13.883 9.046 8.291 1.00 73.81 163 LYS A C 1
ATOM 1312 O O . LYS A 1 163 ? 15.076 8.766 8.269 1.00 73.81 163 LYS A O 1
ATOM 1317 N N . ASN A 1 164 ? 13.194 9.305 7.184 1.00 68.31 164 ASN A N 1
ATOM 1318 C CA . ASN A 1 164 ? 13.766 9.298 5.842 1.00 68.31 164 ASN A CA 1
ATOM 1319 C C . ASN A 1 164 ? 13.646 10.698 5.219 1.00 68.31 164 ASN A C 1
ATOM 1321 O O . ASN A 1 164 ? 12.859 10.874 4.289 1.00 68.31 164 ASN A O 1
ATOM 1325 N N . PRO A 1 165 ? 14.428 11.697 5.679 1.00 54.69 165 PRO A N 1
ATOM 1326 C CA . PRO A 1 165 ? 14.374 13.071 5.171 1.00 54.69 165 PRO A CA 1
ATOM 1327 C C . PRO A 1 165 ? 14.893 13.241 3.726 1.00 54.69 165 PRO A C 1
ATOM 1329 O O . PRO A 1 165 ? 15.231 14.351 3.327 1.00 54.69 165 PRO A O 1
ATOM 1332 N N . MET A 1 166 ? 14.890 12.181 2.907 1.00 51.22 166 MET A N 1
ATOM 1333 C CA . MET A 1 166 ? 15.292 12.138 1.487 1.00 51.22 166 MET A CA 1
ATOM 1334 C C . MET A 1 166 ? 14.402 13.015 0.560 1.00 51.22 166 MET A C 1
ATOM 1336 O O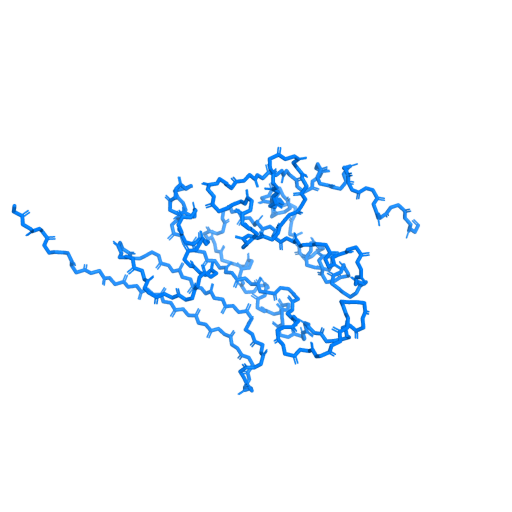 . MET A 1 166 ? 14.442 12.888 -0.664 1.00 51.22 166 MET A O 1
ATOM 1340 N N . THR A 1 167 ? 13.575 13.895 1.132 1.00 47.41 167 THR A N 1
ATOM 1341 C CA . THR A 1 167 ? 12.664 14.846 0.468 1.00 47.41 167 THR A CA 1
ATOM 1342 C C . THR A 1 167 ? 12.776 16.286 0.963 1.00 47.41 167 THR A C 1
ATOM 1344 O O . THR A 1 167 ? 11.994 17.125 0.522 1.00 47.41 167 THR A O 1
ATOM 1347 N N . LYS A 1 168 ? 13.750 16.647 1.811 1.00 37.53 168 LYS A N 1
ATOM 1348 C CA . LYS A 1 168 ? 14.084 18.075 1.964 1.00 37.53 168 LYS A CA 1
ATOM 1349 C C . LYS A 1 168 ? 14.868 18.546 0.739 1.00 37.53 168 LYS A C 1
ATOM 1351 O O . LYS A 1 168 ? 16.092 18.580 0.752 1.00 37.53 168 LYS A O 1
ATOM 1356 N N . GLY A 1 169 ? 14.133 18.854 -0.321 1.00 42.19 169 GLY A N 1
ATOM 1357 C CA . GLY A 1 169 ? 14.661 19.370 -1.575 1.00 42.19 169 GLY A CA 1
ATOM 1358 C C . GLY A 1 169 ? 13.549 19.695 -2.562 1.00 42.19 169 GLY A C 1
ATOM 1359 O O . GLY A 1 169 ? 13.446 19.014 -3.575 1.00 42.19 169 GLY A O 1
ATOM 1360 N N . VAL A 1 170 ? 12.717 20.685 -2.224 1.00 34.59 170 VAL A N 1
ATOM 1361 C CA . VAL A 1 170 ? 12.477 21.898 -3.032 1.00 34.59 170 VAL A CA 1
ATOM 1362 C C . VAL A 1 170 ? 12.324 23.054 -2.051 1.00 34.59 170 VAL A C 1
ATOM 1364 O O . VAL A 1 170 ? 11.577 22.869 -1.062 1.00 34.59 170 VAL A O 1
#

Radius of gyration: 16.9 Å; chains: 1; bounding box: 37×59×36 Å